Protein AF-A0A7S1NYC7-F1 (afdb_monomer_lite)

Foldseek 3Di:
DDAFPLQVLDFQPVVCPDQRDWDQDPPRDTDGDHDDGDPDPVVSLVVNVCSVVVPTDQEDDPRRSCLSCLSRVVPSSNVVLVVDPPHDCPPDDNDDDPDPPDDDDD

pLDDT: mean 83.96, std 8.09, range [54.47, 96.0]

Secondary structure (DSSP, 8-state):
-PPPHHHHHS--TTTT-S---EEE-GGG-EEE--PPPPS-HHHHHHHHHHHHHTT--S--SSS-HHHHHHHTT-HHHHHHHHT-TT---TT--S-PPPP-SSPPP-

Organism: NCBI:txid1169539

Radius of gyration: 16.04 Å; chains: 1; bounding box: 46×36×44 Å

Sequence (106 aa):
RPCSLVHLAIDNKSDYTVETIHAEADEGAIRPVALPKWPSDELEEGILTALIDGGADLNTDLDRPLRGAIQRGRKTVFDLLMERDDIDLRGATAMELPDPRRQPPS

Structure (mmCIF, N/CA/C/O backbone):
data_AF-A0A7S1NYC7-F1
#
_entry.id   AF-A0A7S1NYC7-F1
#
loop_
_atom_site.group_PDB
_atom_site.id
_atom_site.type_symbol
_atom_site.label_atom_id
_atom_site.label_alt_id
_atom_site.label_comp_id
_atom_site.label_asym_id
_atom_site.label_entity_id
_atom_site.label_seq_id
_atom_site.pdbx_PDB_ins_code
_atom_site.Cartn_x
_atom_site.Cartn_y
_atom_site.Cartn_z
_atom_site.occupancy
_atom_site.B_iso_or_equiv
_atom_site.auth_seq_id
_atom_site.auth_comp_id
_atom_site.auth_asym_id
_atom_site.auth_atom_id
_atom_site.pdbx_PDB_model_num
ATOM 1 N N . ARG A 1 1 ? 3.473 -3.221 -17.525 1.00 54.47 1 ARG A N 1
ATOM 2 C CA . ARG A 1 1 ? 2.848 -4.351 -16.764 1.00 54.47 1 ARG A CA 1
ATOM 3 C C . ARG A 1 1 ? 1.769 -3.783 -15.825 1.00 54.47 1 ARG A C 1
ATOM 5 O O . ARG A 1 1 ? 1.840 -2.584 -15.599 1.00 54.47 1 ARG A O 1
ATOM 12 N N . PRO A 1 2 ? 0.763 -4.539 -15.336 1.00 61.94 2 PRO A N 1
ATOM 13 C CA . PRO A 1 2 ? -0.314 -3.946 -14.532 1.00 61.94 2 PRO A CA 1
ATOM 14 C C . PRO A 1 2 ? 0.146 -3.622 -13.100 1.00 61.94 2 PRO A C 1
ATOM 16 O O . PRO A 1 2 ? 0.645 -4.501 -12.401 1.00 61.94 2 PRO A O 1
ATOM 19 N N . CYS A 1 3 ? -0.038 -2.368 -12.685 1.00 68.62 3 CYS A N 1
ATOM 20 C CA . CYS A 1 3 ? 0.117 -1.896 -11.307 1.00 68.62 3 CYS A CA 1
ATOM 21 C C . CYS A 1 3 ? -1.234 -2.018 -10.585 1.00 68.62 3 CYS A C 1
ATOM 23 O O . CYS A 1 3 ? -2.269 -1.704 -11.181 1.00 68.62 3 CYS A O 1
ATOM 25 N N . SER A 1 4 ? -1.251 -2.426 -9.314 1.00 82.31 4 SER A N 1
ATOM 26 C CA . SER A 1 4 ? -2.484 -2.399 -8.518 1.00 82.31 4 SER A CA 1
ATOM 27 C C . SER A 1 4 ? -3.009 -0.964 -8.378 1.00 82.31 4 SER A C 1
ATOM 29 O O . SER A 1 4 ? -2.263 -0.051 -8.017 1.00 82.31 4 SER A O 1
ATOM 31 N N . LEU A 1 5 ? -4.312 -0.758 -8.610 1.00 86.44 5 LEU A N 1
ATOM 32 C CA . LEU A 1 5 ? -4.964 0.534 -8.354 1.00 86.44 5 LEU A CA 1
ATOM 33 C C . LEU A 1 5 ? -4.857 0.937 -6.878 1.00 86.44 5 LEU A C 1
ATOM 35 O O . LEU A 1 5 ? -4.724 2.122 -6.583 1.00 86.44 5 LEU A O 1
ATOM 39 N N . VAL A 1 6 ? -4.847 -0.041 -5.965 1.00 89.75 6 VAL A N 1
ATOM 40 C CA . VAL A 1 6 ? -4.636 0.204 -4.533 1.00 89.75 6 VAL A CA 1
ATOM 41 C C . VAL A 1 6 ? -3.251 0.799 -4.312 1.00 89.75 6 VAL A C 1
ATOM 43 O O . VAL A 1 6 ? -3.137 1.786 -3.602 1.00 89.75 6 VAL A O 1
ATOM 46 N N . HIS A 1 7 ? -2.211 0.280 -4.976 1.00 88.00 7 HIS A N 1
ATOM 47 C CA . HIS A 1 7 ? -0.850 0.811 -4.852 1.00 88.00 7 HIS A CA 1
ATOM 48 C C . HIS A 1 7 ? -0.734 2.264 -5.332 1.00 88.00 7 HIS A C 1
ATOM 50 O O . HIS A 1 7 ? -0.078 3.077 -4.679 1.00 88.00 7 HIS A O 1
ATOM 56 N N . LEU A 1 8 ? -1.384 2.602 -6.452 1.00 86.56 8 LEU A N 1
ATOM 57 C CA . LEU A 1 8 ? -1.412 3.974 -6.973 1.00 86.56 8 LEU A CA 1
ATOM 58 C C . LEU A 1 8 ? -2.168 4.936 -6.046 1.00 86.56 8 LEU A C 1
ATOM 60 O O . LEU A 1 8 ? -1.829 6.114 -5.994 1.00 86.56 8 LEU A O 1
ATOM 64 N N . ALA A 1 9 ? -3.172 4.440 -5.321 1.00 90.69 9 ALA A N 1
ATOM 65 C CA . ALA A 1 9 ? -3.976 5.236 -4.401 1.00 90.69 9 ALA A CA 1
ATOM 66 C C . ALA A 1 9 ? -3.298 5.491 -3.042 1.00 90.69 9 ALA A C 1
ATOM 68 O O . ALA A 1 9 ? -3.763 6.357 -2.304 1.00 90.69 9 ALA A O 1
ATOM 69 N N . ILE A 1 10 ? -2.209 4.789 -2.704 1.00 89.62 10 ILE A N 1
ATOM 70 C CA . ILE A 1 10 ? -1.441 5.074 -1.483 1.00 89.62 10 ILE A CA 1
ATOM 71 C C . ILE A 1 10 ? -0.734 6.416 -1.657 1.00 89.62 10 ILE A C 1
ATOM 73 O O . ILE A 1 10 ? 0.082 6.580 -2.568 1.00 89.62 10 ILE A O 1
ATOM 77 N N . ASP A 1 11 ? -0.987 7.361 -0.758 1.00 87.88 11 ASP A N 1
ATOM 78 C CA . ASP A 1 11 ? -0.384 8.685 -0.846 1.00 87.88 11 ASP A CA 1
ATOM 79 C C . ASP A 1 11 ? 1.123 8.646 -0.569 1.00 87.88 11 ASP A C 1
ATOM 81 O O . ASP A 1 11 ? 1.626 7.889 0.271 1.00 87.88 11 ASP A O 1
ATOM 85 N N . ASN A 1 12 ? 1.874 9.495 -1.267 1.00 86.00 12 ASN A N 1
ATOM 86 C CA . ASN A 1 12 ? 3.278 9.725 -0.966 1.00 86.00 12 ASN A CA 1
ATOM 87 C C . ASN A 1 12 ? 3.429 10.901 0.006 1.00 86.00 12 ASN A C 1
ATOM 89 O O . ASN A 1 12 ? 3.660 12.049 -0.379 1.00 86.00 12 ASN A O 1
ATOM 93 N N . LYS A 1 13 ? 3.390 10.593 1.303 1.00 83.94 13 LYS A N 1
ATOM 94 C CA . LYS A 1 13 ? 3.563 11.590 2.369 1.00 83.94 13 LYS A CA 1
ATOM 95 C C . LYS A 1 13 ? 5.008 11.987 2.658 1.00 83.94 13 LYS A C 1
ATOM 97 O O . LYS A 1 13 ? 5.242 12.782 3.559 1.00 83.94 13 LYS A O 1
ATOM 102 N N . SER A 1 14 ? 5.965 11.483 1.885 1.00 81.31 14 SER A N 1
ATOM 103 C CA . SER A 1 14 ? 7.386 11.807 2.045 1.00 81.31 14 SER A CA 1
ATOM 104 C C . SER A 1 14 ? 7.814 13.090 1.319 1.00 81.31 14 SER A C 1
ATOM 106 O O . SER A 1 14 ? 9.004 13.296 1.110 1.00 81.31 14 SER A O 1
ATOM 108 N N . ASP A 1 15 ? 6.874 13.924 0.862 1.00 83.62 15 ASP A N 1
ATOM 109 C CA . ASP A 1 15 ? 7.164 15.071 -0.018 1.00 83.62 15 ASP A CA 1
ATOM 110 C C . ASP A 1 15 ? 7.977 14.672 -1.260 1.00 83.62 15 ASP A C 1
ATOM 112 O O . ASP A 1 15 ? 8.860 15.395 -1.714 1.00 83.62 15 ASP A O 1
ATOM 116 N N . TYR A 1 16 ? 7.674 13.489 -1.803 1.00 80.56 16 TYR A N 1
ATOM 117 C CA . TYR A 1 16 ? 8.364 12.893 -2.951 1.00 80.56 16 TYR A CA 1
ATOM 118 C C . TYR A 1 16 ? 9.859 12.609 -2.731 1.00 80.56 16 TYR A C 1
ATOM 120 O O . TYR A 1 16 ? 10.582 12.366 -3.693 1.00 80.56 16 TYR A O 1
ATOM 128 N N . THR A 1 17 ? 10.332 12.599 -1.480 1.00 80.69 17 THR A N 1
ATOM 129 C CA . THR A 1 17 ? 11.710 12.189 -1.154 1.00 80.69 17 THR A CA 1
ATOM 130 C C . THR A 1 17 ? 11.911 10.679 -1.260 1.00 80.69 17 THR A C 1
ATOM 132 O O . THR A 1 17 ? 13.026 10.222 -1.504 1.00 80.69 17 THR A O 1
ATOM 135 N N . VAL A 1 18 ? 10.833 9.903 -1.129 1.00 78.75 18 VAL A N 1
ATOM 136 C CA . VAL A 1 18 ? 10.788 8.476 -1.450 1.00 78.75 18 VAL A CA 1
ATOM 137 C C . VAL A 1 18 ? 10.204 8.322 -2.851 1.00 78.75 18 VAL A C 1
ATOM 139 O O . VAL A 1 18 ? 9.090 8.777 -3.130 1.00 78.75 18 VAL A O 1
ATOM 142 N N . GLU A 1 19 ? 10.963 7.682 -3.738 1.00 74.88 19 GLU A N 1
ATOM 143 C CA . GLU A 1 19 ? 10.495 7.297 -5.067 1.00 74.88 19 GLU A CA 1
ATOM 144 C C . GLU A 1 19 ? 9.433 6.197 -4.949 1.00 74.88 19 GLU A C 1
ATOM 146 O O . GLU A 1 19 ? 9.527 5.318 -4.094 1.00 74.88 19 GLU A O 1
ATOM 151 N N . THR A 1 20 ? 8.370 6.294 -5.748 1.00 72.69 20 THR A N 1
ATOM 152 C CA . THR A 1 20 ? 7.121 5.575 -5.448 1.00 72.69 20 THR A CA 1
ATOM 153 C C . THR A 1 20 ? 6.436 4.940 -6.641 1.00 72.69 20 THR A C 1
ATOM 155 O O . THR A 1 20 ? 5.891 3.854 -6.491 1.00 72.69 20 THR A O 1
ATOM 158 N N . ILE A 1 21 ? 6.415 5.607 -7.795 1.00 78.19 21 ILE A N 1
ATOM 159 C CA . ILE A 1 21 ? 5.771 5.107 -9.010 1.00 78.19 21 ILE A CA 1
ATOM 160 C C . ILE A 1 21 ? 6.686 5.411 -10.185 1.00 78.19 21 ILE A C 1
ATOM 162 O O . ILE A 1 21 ? 7.233 6.511 -10.297 1.00 78.19 21 ILE A O 1
ATOM 166 N N . HIS A 1 22 ? 6.806 4.437 -11.074 1.00 78.94 22 HIS A N 1
ATOM 167 C CA . HIS A 1 22 ? 7.644 4.501 -12.252 1.00 78.94 22 HIS A CA 1
ATOM 168 C C . HIS A 1 22 ? 6.787 4.344 -13.505 1.00 78.94 22 HIS A C 1
ATOM 170 O O . HIS A 1 22 ? 6.042 3.376 -13.638 1.00 78.94 22 HIS A O 1
ATOM 176 N N . ALA A 1 23 ? 6.913 5.279 -14.440 1.00 80.31 23 ALA A N 1
ATOM 177 C CA . ALA A 1 23 ? 6.427 5.088 -15.797 1.00 80.31 23 ALA A CA 1
ATOM 178 C C . ALA A 1 23 ? 7.548 4.493 -16.655 1.00 80.31 23 ALA A C 1
ATOM 180 O O . ALA A 1 23 ? 8.677 4.999 -16.649 1.00 80.31 23 ALA A O 1
ATOM 181 N N . GLU A 1 24 ? 7.225 3.437 -17.404 1.00 79.75 24 GLU A N 1
ATOM 182 C CA . GLU A 1 24 ? 8.054 2.990 -18.523 1.00 79.75 24 GLU A CA 1
ATOM 183 C C . GLU A 1 24 ? 8.026 4.083 -19.604 1.00 79.75 24 GLU A C 1
ATOM 185 O O . GLU A 1 24 ? 6.955 4.510 -20.038 1.00 79.75 24 GLU A O 1
ATOM 190 N N . ALA A 1 25 ? 9.200 4.560 -20.007 1.00 76.69 25 ALA A N 1
ATOM 191 C CA . ALA A 1 25 ? 9.380 5.475 -21.126 1.00 76.69 25 ALA A CA 1
ATOM 192 C C . ALA A 1 25 ? 10.096 4.764 -22.286 1.00 76.69 25 ALA A C 1
ATOM 194 O O . ALA A 1 25 ? 10.545 3.619 -22.160 1.00 76.69 25 ALA A O 1
ATOM 195 N N . ASP A 1 26 ? 10.212 5.459 -23.418 1.00 80.75 26 ASP A N 1
ATOM 196 C CA . ASP A 1 26 ? 10.942 4.958 -24.582 1.00 80.75 26 ASP A CA 1
ATOM 197 C C . ASP A 1 26 ? 12.378 4.543 -24.208 1.00 80.75 26 ASP A C 1
ATOM 199 O O . ASP A 1 26 ? 12.996 5.088 -23.288 1.00 80.75 26 ASP A O 1
ATOM 203 N N . GLU A 1 27 ? 12.898 3.540 -24.922 1.00 81.12 27 GLU A N 1
ATOM 204 C CA . GLU A 1 27 ? 14.261 3.005 -24.753 1.00 81.12 27 GLU A CA 1
ATOM 205 C C . GLU A 1 27 ? 14.562 2.408 -23.361 1.00 81.12 27 GLU A C 1
ATOM 207 O O . GLU A 1 27 ? 15.718 2.287 -22.960 1.00 81.12 27 GLU A O 1
ATOM 212 N N . GLY A 1 28 ? 13.531 1.993 -22.615 1.00 72.62 28 GLY A N 1
ATOM 213 C CA . GLY A 1 28 ? 13.698 1.347 -21.307 1.00 72.62 28 GLY A CA 1
ATOM 214 C C . GLY A 1 28 ? 14.084 2.314 -20.187 1.00 72.62 28 GLY A C 1
ATOM 215 O O . GLY A 1 28 ? 14.444 1.880 -19.091 1.00 72.62 28 GLY A O 1
ATOM 216 N N . ALA A 1 29 ? 14.003 3.623 -20.440 1.00 78.50 29 ALA A N 1
ATOM 217 C CA . ALA A 1 29 ? 14.153 4.620 -19.399 1.00 78.50 29 ALA A CA 1
ATOM 218 C C . ALA A 1 29 ? 12.963 4.547 -18.431 1.00 78.50 29 ALA A C 1
ATOM 220 O O . ALA A 1 29 ? 11.808 4.450 -18.836 1.00 78.50 29 ALA A O 1
ATOM 221 N N . ILE A 1 30 ? 13.249 4.637 -17.136 1.00 78.12 30 ILE A N 1
ATOM 222 C CA . ILE A 1 30 ? 12.236 4.727 -16.088 1.00 78.12 30 ILE A CA 1
ATOM 223 C C . ILE A 1 30 ? 12.116 6.192 -15.653 1.00 78.12 30 ILE A C 1
ATOM 225 O O . ILE A 1 30 ? 13.129 6.866 -15.437 1.00 78.12 30 ILE A O 1
ATOM 229 N N . ARG A 1 31 ? 10.885 6.707 -15.546 1.00 82.75 31 ARG A N 1
ATOM 230 C CA . ARG A 1 31 ? 10.612 8.078 -15.082 1.00 82.75 31 ARG A CA 1
ATOM 231 C C . ARG A 1 31 ? 9.780 8.063 -13.797 1.00 82.75 31 ARG A C 1
ATOM 233 O O . ARG A 1 31 ? 8.722 7.432 -13.804 1.00 82.75 31 ARG A O 1
ATOM 240 N N . PRO A 1 32 ? 10.209 8.751 -12.721 1.00 81.44 32 PRO A N 1
ATOM 241 C CA . PRO A 1 32 ? 9.392 8.878 -11.523 1.00 81.44 32 PRO A CA 1
ATOM 242 C C . PRO A 1 32 ? 8.126 9.678 -11.831 1.00 81.44 32 PRO A C 1
ATOM 244 O O . PRO A 1 32 ? 8.176 10.712 -12.501 1.00 81.44 32 PRO A O 1
ATOM 247 N N . VAL A 1 33 ? 6.993 9.203 -11.321 1.00 82.94 33 VAL A N 1
ATOM 248 C CA . VAL A 1 33 ? 5.699 9.882 -11.417 1.00 82.94 33 VAL A CA 1
ATOM 249 C C . VAL A 1 33 ? 5.316 10.405 -10.039 1.00 82.94 33 VAL A C 1
ATOM 251 O O . VAL A 1 33 ? 5.200 9.641 -9.083 1.00 82.94 33 VAL A O 1
ATOM 254 N N . ALA A 1 34 ? 5.092 11.715 -9.944 1.00 84.94 34 ALA A N 1
ATOM 255 C CA . ALA A 1 34 ? 4.540 12.354 -8.755 1.00 84.94 34 ALA A CA 1
ATOM 256 C C . ALA A 1 34 ? 3.022 12.500 -8.920 1.00 84.94 34 ALA A C 1
ATOM 258 O O . ALA A 1 34 ? 2.556 13.313 -9.721 1.00 84.94 34 ALA A O 1
ATOM 259 N N . LEU A 1 35 ? 2.253 11.696 -8.185 1.00 84.56 35 LEU A N 1
ATOM 260 C CA . LEU A 1 35 ? 0.801 11.850 -8.113 1.00 84.56 35 LEU A CA 1
ATOM 261 C C . LEU A 1 35 ? 0.426 12.959 -7.122 1.00 84.56 35 LEU A C 1
ATOM 263 O O . LEU A 1 35 ? 1.135 13.142 -6.132 1.00 84.56 35 LEU A O 1
ATOM 267 N N . PRO A 1 36 ? -0.676 13.694 -7.360 1.00 85.50 36 PRO A N 1
ATOM 268 C CA . PRO A 1 36 ? -1.182 14.643 -6.381 1.00 85.50 36 PRO A CA 1
ATOM 269 C C . PRO A 1 36 ? -1.555 13.921 -5.084 1.00 85.50 36 PRO A C 1
ATOM 271 O O . PRO A 1 36 ? -2.079 12.808 -5.113 1.00 85.50 36 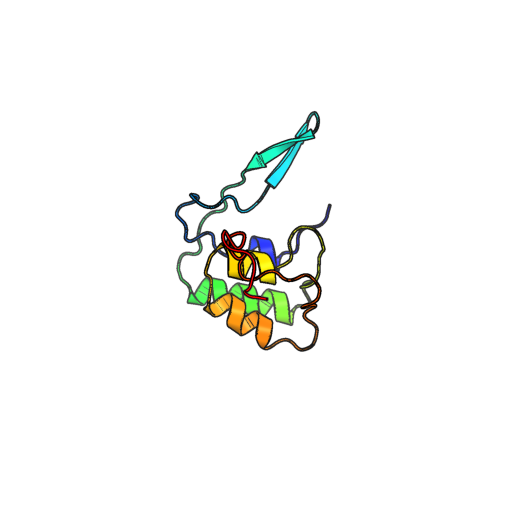PRO A O 1
ATOM 274 N N . LYS A 1 37 ? -1.320 14.589 -3.954 1.00 87.81 37 LYS A N 1
ATOM 275 C CA . LYS A 1 37 ? -1.713 14.076 -2.642 1.00 87.81 37 LYS A CA 1
ATOM 276 C C . LYS A 1 37 ? -3.219 14.156 -2.450 1.00 87.81 37 LYS A C 1
ATOM 278 O O . LYS A 1 37 ? -3.873 15.068 -2.969 1.00 87.81 37 LYS A O 1
ATOM 283 N N . TRP A 1 38 ? -3.756 13.252 -1.639 1.00 91.25 38 TRP A N 1
ATOM 284 C CA . TRP A 1 38 ? -5.135 13.375 -1.190 1.00 91.25 38 TRP A CA 1
ATOM 285 C C . TRP A 1 38 ? -5.299 14.599 -0.273 1.00 91.25 38 TRP A C 1
ATOM 287 O O . TRP A 1 38 ? -4.389 14.940 0.484 1.00 91.25 38 TRP A O 1
ATOM 297 N N . PRO A 1 39 ? -6.458 15.276 -0.315 1.00 91.69 39 PRO A N 1
ATOM 298 C CA . PRO A 1 39 ? -6.755 16.415 0.551 1.00 91.69 39 PRO A CA 1
ATOM 299 C C . PRO A 1 39 ? -6.885 16.043 2.036 1.00 91.69 39 PRO A C 1
ATOM 301 O O . PRO A 1 39 ? -6.743 16.927 2.879 1.00 91.69 39 PRO A O 1
ATOM 304 N N . SER A 1 40 ? -7.165 14.776 2.368 1.00 92.12 40 SER A N 1
ATOM 305 C CA . SER A 1 40 ? -7.193 14.279 3.749 1.00 92.12 40 SER A CA 1
ATOM 306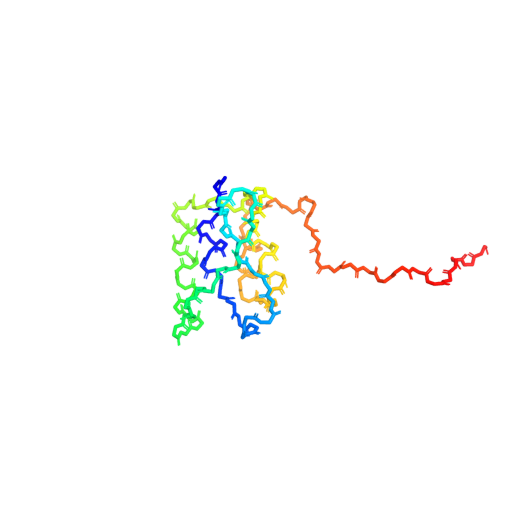 C C . SER A 1 40 ? -6.963 12.765 3.826 1.00 92.12 40 SER A C 1
ATOM 308 O O . SER A 1 40 ? -7.144 12.052 2.835 1.00 92.12 40 SER A O 1
ATOM 310 N N . ASP A 1 41 ? -6.584 12.281 5.012 1.00 90.00 41 ASP A N 1
ATOM 311 C CA . ASP A 1 41 ? -6.377 10.854 5.293 1.00 90.00 41 ASP A CA 1
ATOM 312 C C . ASP A 1 41 ? -7.690 10.073 5.228 1.00 90.00 41 ASP A C 1
ATOM 314 O O . ASP A 1 41 ? -7.695 8.952 4.734 1.00 90.00 41 ASP A O 1
ATOM 318 N N . GLU A 1 42 ? -8.806 10.674 5.648 1.00 93.06 42 GLU A N 1
ATOM 319 C CA . GLU A 1 42 ? -10.126 10.038 5.587 1.00 93.06 42 GLU A CA 1
ATOM 320 C C . GLU A 1 42 ? -10.564 9.790 4.140 1.00 93.06 42 GLU A C 1
ATOM 322 O O . GLU A 1 42 ? -11.194 8.773 3.848 1.00 93.06 42 GLU A O 1
ATOM 327 N N . LEU A 1 43 ? -10.229 10.700 3.214 1.00 94.12 43 LEU A N 1
ATOM 328 C CA . LEU A 1 43 ? -10.529 10.484 1.800 1.00 94.12 43 LEU A CA 1
ATOM 329 C C . LEU A 1 43 ? -9.657 9.372 1.210 1.00 94.12 43 LEU A C 1
ATOM 331 O O . LEU A 1 43 ? -10.171 8.539 0.467 1.00 94.12 43 LEU A O 1
ATOM 335 N N . GLU A 1 44 ? -8.364 9.341 1.543 1.00 93.44 44 GLU A N 1
ATOM 336 C CA . GLU A 1 44 ? -7.470 8.251 1.131 1.00 93.44 44 GLU A CA 1
ATOM 337 C C . GLU A 1 44 ? -7.983 6.900 1.643 1.00 93.44 44 GLU A C 1
ATOM 339 O O . GLU A 1 44 ? -8.113 5.956 0.868 1.00 93.44 44 GLU A O 1
ATOM 344 N N . GLU A 1 45 ? -8.334 6.818 2.926 1.00 93.50 45 GLU A N 1
ATOM 345 C CA . GLU A 1 45 ? -8.863 5.606 3.552 1.00 93.50 45 GLU A CA 1
ATOM 346 C C . GLU A 1 45 ? -10.179 5.157 2.905 1.00 93.50 45 GLU A C 1
ATOM 348 O O . GLU A 1 45 ? -10.338 3.979 2.578 1.00 93.50 45 GLU A O 1
ATOM 353 N N . GLY A 1 46 ? -11.100 6.090 2.641 1.00 95.31 46 GLY A N 1
ATOM 354 C CA . GLY A 1 46 ? -12.359 5.799 1.956 1.00 95.31 46 GLY A CA 1
ATOM 355 C C . GLY A 1 46 ? -12.162 5.280 0.527 1.00 95.31 46 GLY A C 1
ATOM 356 O O . GLY A 1 46 ? -12.813 4.315 0.126 1.00 95.31 46 GLY A O 1
ATOM 357 N N . ILE A 1 47 ? -11.234 5.874 -0.232 1.00 94.88 47 ILE A N 1
ATOM 358 C CA . ILE A 1 47 ? -10.872 5.417 -1.584 1.00 94.88 47 ILE A CA 1
ATOM 359 C C . ILE A 1 47 ? -10.251 4.017 -1.529 1.00 94.88 47 ILE A C 1
ATOM 361 O O . ILE A 1 47 ? -10.662 3.139 -2.286 1.00 94.88 47 ILE A O 1
ATOM 365 N N . LEU A 1 48 ? -9.280 3.792 -0.639 1.00 94.12 48 LEU A N 1
ATOM 366 C CA . LEU A 1 48 ? -8.608 2.498 -0.497 1.00 94.12 48 LEU A CA 1
ATOM 367 C C . LEU A 1 48 ? -9.598 1.401 -0.108 1.00 94.12 48 LEU A C 1
ATOM 369 O O . LEU A 1 48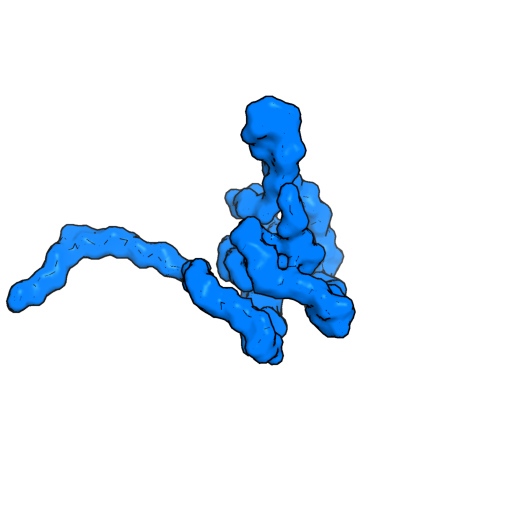 ? -9.597 0.339 -0.725 1.00 94.12 48 LEU A O 1
ATOM 373 N N . THR A 1 49 ? -10.483 1.681 0.846 1.00 94.38 49 THR A N 1
ATOM 374 C CA . THR A 1 49 ? -11.539 0.753 1.267 1.00 94.38 49 THR A CA 1
ATOM 375 C C . THR A 1 49 ? -12.446 0.397 0.094 1.00 94.38 49 THR A C 1
ATOM 377 O O . THR A 1 49 ? -12.643 -0.781 -0.184 1.00 94.38 49 THR A O 1
ATOM 380 N N . ALA A 1 50 ? -12.916 1.392 -0.664 1.00 96.00 50 ALA A N 1
ATOM 381 C CA . ALA A 1 50 ? -13.768 1.161 -1.828 1.00 96.00 50 ALA A CA 1
ATOM 382 C C . ALA A 1 50 ? -13.074 0.346 -2.935 1.00 96.00 50 ALA A C 1
ATOM 384 O O . ALA A 1 50 ? -13.712 -0.493 -3.568 1.00 96.00 50 ALA A O 1
ATOM 385 N N . LEU A 1 51 ? -11.775 0.568 -3.174 1.00 94.12 51 LEU A N 1
ATOM 386 C CA . LEU A 1 51 ? -11.001 -0.215 -4.143 1.00 94.12 51 LEU A CA 1
ATOM 387 C C . LEU A 1 51 ? -10.854 -1.673 -3.699 1.00 94.12 51 LEU A C 1
ATOM 389 O O . LEU A 1 51 ? -11.053 -2.579 -4.508 1.00 94.12 51 LEU A O 1
ATOM 393 N N . ILE A 1 52 ? -10.523 -1.895 -2.426 1.00 91.62 52 ILE A N 1
ATOM 394 C CA . ILE A 1 52 ? -10.350 -3.236 -1.863 1.00 91.62 52 ILE A CA 1
ATOM 395 C C . ILE A 1 52 ? -11.687 -3.987 -1.861 1.00 91.62 52 ILE A C 1
ATOM 397 O O . ILE A 1 52 ? -11.767 -5.095 -2.386 1.00 91.62 52 ILE A O 1
ATOM 401 N N . ASP A 1 53 ? -12.754 -3.368 -1.354 1.00 92.44 53 ASP A N 1
ATOM 402 C CA . ASP A 1 53 ? -14.096 -3.961 -1.319 1.00 92.44 53 ASP A CA 1
ATOM 403 C C . ASP A 1 53 ? -14.660 -4.191 -2.735 1.00 92.44 53 ASP A C 1
ATOM 405 O O . ASP A 1 53 ? -15.465 -5.096 -2.956 1.00 92.44 53 ASP A O 1
ATOM 409 N N . GLY A 1 54 ? -14.202 -3.407 -3.716 1.00 92.38 54 GLY A N 1
ATOM 410 C CA . GLY A 1 54 ? -14.477 -3.593 -5.141 1.00 92.38 54 GLY A CA 1
ATOM 411 C C . GLY A 1 54 ? -13.698 -4.737 -5.806 1.00 92.38 54 GLY A C 1
ATOM 412 O O . GLY A 1 54 ? -13.891 -4.975 -6.999 1.00 92.38 54 GLY A O 1
ATOM 413 N N . GLY A 1 55 ? -12.833 -5.443 -5.072 1.00 89.19 55 GLY A N 1
ATOM 414 C CA . GLY A 1 55 ? -12.059 -6.583 -5.568 1.00 89.19 55 GLY A CA 1
ATOM 415 C C . GLY A 1 55 ? -10.780 -6.203 -6.315 1.00 89.19 55 GLY A C 1
ATOM 416 O O . GLY A 1 55 ? -10.338 -6.952 -7.189 1.00 89.19 55 GLY A O 1
ATOM 417 N N . ALA A 1 56 ? -10.191 -5.038 -6.028 1.00 89.31 56 ALA A N 1
ATOM 418 C CA . ALA A 1 56 ? -8.886 -4.693 -6.578 1.00 89.31 56 A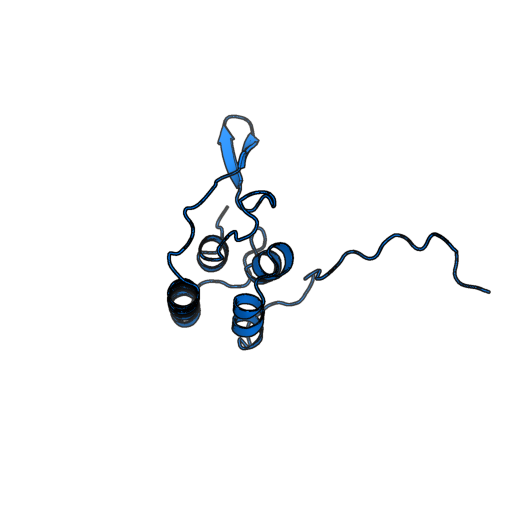LA A CA 1
ATOM 419 C C . ALA A 1 56 ? -7.804 -5.684 -6.111 1.00 89.31 56 ALA A C 1
ATOM 421 O O . ALA A 1 56 ? -7.747 -6.060 -4.944 1.00 89.31 56 ALA A O 1
ATOM 422 N N . ASP A 1 57 ? -6.913 -6.072 -7.026 1.00 87.38 57 ASP A N 1
ATOM 423 C CA . ASP A 1 57 ? -5.845 -7.037 -6.745 1.00 87.38 57 ASP A CA 1
ATOM 424 C C . ASP A 1 57 ? -4.804 -6.464 -5.763 1.00 87.38 57 ASP A C 1
ATOM 426 O O . ASP A 1 57 ? -4.184 -5.423 -6.021 1.00 87.38 57 ASP A O 1
ATOM 430 N N . LEU A 1 58 ? -4.601 -7.160 -4.640 1.00 87.94 58 LEU A N 1
ATOM 431 C CA . LEU A 1 58 ? -3.659 -6.803 -3.573 1.00 87.94 58 LEU A CA 1
ATOM 432 C C . LEU A 1 58 ? -2.289 -7.480 -3.711 1.00 87.94 58 LEU A C 1
ATOM 434 O O . LEU A 1 58 ? -1.379 -7.189 -2.936 1.00 87.94 58 LEU A O 1
ATOM 438 N N . ASN A 1 59 ? -2.116 -8.370 -4.688 1.00 85.94 59 ASN A N 1
ATOM 439 C CA . ASN A 1 59 ? -0.981 -9.289 -4.757 1.00 85.94 59 ASN A CA 1
ATOM 440 C C . ASN A 1 59 ? -0.125 -9.126 -6.027 1.00 85.94 59 ASN A C 1
ATOM 442 O O . ASN A 1 59 ? 0.795 -9.912 -6.249 1.00 85.94 59 ASN A O 1
ATOM 446 N N . THR A 1 60 ? -0.362 -8.088 -6.840 1.00 80.19 60 THR A N 1
ATOM 447 C CA . THR A 1 60 ? 0.399 -7.818 -8.076 1.00 80.19 60 THR A CA 1
ATOM 448 C C . THR A 1 60 ? 1.914 -7.711 -7.827 1.00 80.19 60 THR A C 1
ATOM 450 O O . THR A 1 60 ? 2.344 -6.926 -6.984 1.00 80.19 60 THR A O 1
ATOM 453 N N . ASP A 1 61 ? 2.736 -8.436 -8.593 1.00 68.00 61 ASP A N 1
ATOM 454 C CA . ASP A 1 61 ? 4.168 -8.650 -8.298 1.00 68.00 61 ASP A CA 1
ATOM 455 C C . ASP A 1 61 ? 5.083 -7.413 -8.343 1.00 68.00 61 ASP A C 1
ATOM 457 O O . ASP A 1 61 ? 6.079 -7.379 -7.621 1.00 68.00 61 ASP A O 1
ATOM 461 N N . LEU A 1 62 ? 4.793 -6.412 -9.180 1.00 65.00 62 LEU A N 1
ATOM 462 C CA . LEU A 1 62 ? 5.639 -5.211 -9.293 1.00 65.00 62 LEU A CA 1
ATOM 463 C C . LEU A 1 62 ? 5.364 -4.204 -8.173 1.00 65.00 62 LEU A C 1
ATOM 465 O O . LEU A 1 62 ? 6.297 -3.684 -7.568 1.00 65.00 62 LEU A O 1
ATOM 469 N N . ASP A 1 63 ? 4.086 -4.013 -7.854 1.00 67.25 63 ASP A N 1
ATOM 470 C CA . ASP A 1 63 ? 3.605 -2.906 -7.033 1.00 67.25 63 ASP A CA 1
ATOM 471 C C . ASP A 1 63 ? 2.659 -3.418 -5.950 1.00 67.25 63 ASP A C 1
ATOM 473 O O . ASP A 1 63 ? 1.501 -3.015 -5.857 1.00 67.25 63 ASP A O 1
ATOM 477 N N . ARG A 1 64 ? 3.143 -4.346 -5.115 1.00 83.12 64 ARG A N 1
ATOM 478 C CA . ARG A 1 64 ? 2.353 -4.864 -3.989 1.00 83.12 64 ARG A CA 1
ATOM 479 C C . ARG A 1 64 ? 1.945 -3.699 -3.076 1.00 83.12 64 ARG A C 1
ATOM 481 O O . ARG A 1 64 ? 2.834 -3.021 -2.545 1.00 83.12 64 ARG A O 1
ATOM 488 N N . PRO A 1 65 ? 0.642 -3.455 -2.848 1.00 88.56 65 PRO A N 1
ATOM 489 C CA . PRO A 1 65 ? 0.161 -2.425 -1.929 1.00 88.56 65 PRO A CA 1
ATOM 490 C C . PRO A 1 65 ? 0.820 -2.497 -0.547 1.00 88.56 65 PRO A C 1
ATOM 492 O O . PRO A 1 65 ? 1.220 -1.468 -0.007 1.00 88.56 65 PRO A O 1
ATOM 495 N N . LEU A 1 66 ? 1.055 -3.709 -0.029 1.00 89.56 66 LEU A N 1
ATOM 496 C CA . LEU A 1 66 ? 1.737 -3.921 1.252 1.00 89.56 66 LEU A CA 1
ATOM 497 C C . LEU A 1 66 ? 3.146 -3.313 1.284 1.00 89.56 66 LEU A C 1
ATOM 499 O O . LEU A 1 66 ? 3.520 -2.642 2.246 1.00 89.56 66 LEU A O 1
ATOM 503 N N . ARG A 1 67 ? 3.924 -3.500 0.212 1.00 86.00 67 ARG A N 1
ATOM 504 C CA . ARG A 1 67 ? 5.266 -2.914 0.093 1.00 86.00 67 ARG A CA 1
ATOM 505 C C . ARG A 1 67 ? 5.193 -1.389 0.046 1.00 86.00 67 ARG A C 1
ATOM 507 O O . ARG A 1 67 ? 5.986 -0.729 0.714 1.00 86.00 67 ARG A O 1
ATOM 514 N N . GLY A 1 68 ? 4.234 -0.844 -0.703 1.00 86.19 68 GLY A N 1
ATOM 515 C CA . GLY A 1 68 ? 3.997 0.598 -0.782 1.00 86.19 68 GLY A CA 1
ATOM 516 C C . GLY A 1 68 ? 3.654 1.208 0.579 1.00 86.19 68 GLY A C 1
ATOM 517 O O . GLY A 1 68 ? 4.227 2.231 0.953 1.00 86.19 68 GLY A O 1
ATOM 518 N N . ALA A 1 69 ? 2.787 0.552 1.355 1.00 89.56 69 ALA A N 1
ATOM 519 C CA . ALA A 1 69 ? 2.416 0.993 2.697 1.00 89.56 69 ALA A CA 1
ATOM 520 C C . ALA A 1 69 ? 3.624 1.028 3.651 1.00 89.56 69 ALA A C 1
ATOM 522 O O . ALA A 1 69 ? 3.824 2.018 4.356 1.00 89.56 69 ALA A O 1
ATOM 523 N N . ILE A 1 70 ? 4.469 -0.008 3.619 1.00 87.44 70 ILE A N 1
ATOM 524 C CA . ILE A 1 70 ? 5.690 -0.104 4.435 1.00 87.44 70 ILE A CA 1
ATOM 525 C C . ILE A 1 70 ? 6.700 0.983 4.049 1.00 87.44 70 ILE A C 1
ATOM 527 O O . ILE A 1 70 ? 7.124 1.755 4.907 1.00 87.44 70 ILE A O 1
ATOM 531 N N . GLN A 1 71 ? 7.066 1.078 2.765 1.00 83.94 71 GLN A N 1
ATOM 532 C CA . GLN A 1 71 ? 8.092 2.019 2.287 1.00 83.94 71 GLN A CA 1
ATOM 533 C C . GLN A 1 71 ? 7.742 3.480 2.586 1.00 83.94 71 GLN A C 1
ATOM 535 O O . GLN A 1 71 ? 8.628 4.298 2.820 1.00 83.94 71 GLN A O 1
ATOM 540 N N . ARG A 1 72 ? 6.447 3.806 2.588 1.00 83.75 72 ARG A N 1
ATOM 541 C CA . ARG A 1 72 ? 5.936 5.161 2.829 1.00 83.75 72 ARG A CA 1
ATOM 542 C C . ARG A 1 72 ? 5.543 5.402 4.291 1.00 83.75 72 ARG A C 1
ATOM 544 O O . ARG A 1 72 ? 5.032 6.474 4.604 1.00 83.75 72 ARG A O 1
ATOM 551 N N . GLY A 1 73 ? 5.725 4.416 5.175 1.00 85.50 73 GLY A N 1
ATOM 552 C CA . GLY A 1 73 ? 5.336 4.506 6.584 1.00 85.50 73 GLY A CA 1
ATOM 553 C C . GLY A 1 73 ? 3.834 4.740 6.802 1.00 85.50 73 GLY A C 1
ATOM 554 O O . GLY A 1 73 ? 3.439 5.365 7.787 1.00 85.50 73 GLY A O 1
ATOM 555 N N . ARG A 1 74 ? 2.975 4.285 5.881 1.00 88.69 74 ARG A N 1
ATOM 556 C CA . ARG A 1 74 ? 1.519 4.494 5.938 1.00 88.69 74 ARG A CA 1
ATOM 557 C C . ARG A 1 74 ? 0.875 3.452 6.854 1.00 88.69 74 ARG A C 1
ATOM 559 O O . ARG A 1 74 ? 0.340 2.452 6.385 1.00 88.69 74 ARG A O 1
ATOM 566 N N . LYS A 1 75 ? 0.915 3.703 8.168 1.00 89.44 75 LYS A N 1
ATOM 567 C CA . LYS A 1 75 ? 0.358 2.792 9.184 1.00 89.44 75 LYS A CA 1
ATOM 568 C C . LYS A 1 75 ? -1.117 2.448 8.945 1.00 89.44 75 LYS A C 1
ATOM 570 O O . LYS A 1 75 ? -1.444 1.273 8.943 1.00 89.44 75 LYS A O 1
ATOM 575 N N . THR A 1 76 ? -1.977 3.435 8.695 1.00 91.19 76 THR A N 1
ATOM 576 C CA . THR A 1 76 ? -3.415 3.194 8.464 1.00 91.19 76 THR A CA 1
ATOM 577 C C . THR A 1 76 ? -3.656 2.257 7.280 1.00 91.19 76 THR A C 1
ATOM 579 O O . THR A 1 76 ? -4.446 1.328 7.370 1.00 91.19 76 THR A O 1
ATOM 582 N N . VAL A 1 77 ? -2.913 2.450 6.186 1.00 91.38 77 VAL A N 1
ATOM 583 C CA . VAL A 1 77 ? -3.005 1.593 4.995 1.00 91.38 77 VAL A CA 1
ATOM 584 C C . VAL A 1 77 ? -2.469 0.192 5.280 1.00 91.38 77 VAL A C 1
ATOM 586 O O . VAL A 1 77 ? -3.045 -0.789 4.826 1.00 91.38 77 VAL A O 1
ATOM 589 N N . PHE A 1 78 ? -1.377 0.085 6.040 1.00 92.00 78 PHE A N 1
ATOM 590 C CA . PHE A 1 78 ? -0.859 -1.205 6.487 1.00 92.00 78 PHE A CA 1
ATOM 591 C C . PHE A 1 78 ? -1.900 -1.962 7.320 1.00 92.00 78 PHE A C 1
ATOM 593 O O . PHE A 1 78 ? -2.162 -3.124 7.029 1.00 92.00 78 PHE A O 1
ATOM 600 N N . ASP A 1 79 ? -2.513 -1.302 8.304 1.00 93.31 79 ASP A N 1
ATOM 601 C CA . ASP A 1 79 ? -3.526 -1.908 9.170 1.00 93.31 79 ASP A CA 1
ATOM 602 C C . ASP A 1 79 ? -4.737 -2.380 8.329 1.00 93.31 79 ASP A C 1
ATOM 604 O O . ASP A 1 79 ? -5.110 -3.547 8.414 1.00 93.31 79 ASP A O 1
ATOM 608 N N . LEU A 1 80 ? -5.241 -1.544 7.407 1.00 92.94 80 LEU A N 1
ATOM 609 C CA . LEU A 1 80 ? -6.335 -1.886 6.479 1.00 92.94 80 LEU A CA 1
ATOM 610 C C . LEU A 1 80 ? -6.029 -3.113 5.600 1.00 92.94 80 LEU A C 1
ATOM 612 O O . LEU A 1 80 ? -6.912 -3.917 5.307 1.00 92.94 80 LEU A O 1
ATOM 616 N N . LEU A 1 81 ? -4.782 -3.245 5.143 1.00 91.94 81 LEU A N 1
ATOM 617 C CA . LEU A 1 81 ? -4.334 -4.383 4.339 1.00 91.94 81 LEU A CA 1
ATOM 618 C C . LEU A 1 81 ? -4.187 -5.662 5.178 1.00 91.94 81 LEU A C 1
ATOM 620 O O . LEU A 1 81 ? -4.442 -6.747 4.665 1.00 91.94 81 LEU A O 1
ATOM 624 N N . MET A 1 82 ? -3.794 -5.553 6.451 1.00 92.75 82 MET A N 1
ATOM 625 C CA . MET A 1 82 ? -3.685 -6.695 7.374 1.00 92.75 82 MET A CA 1
ATOM 626 C C . MET A 1 82 ? -5.039 -7.241 7.834 1.00 92.75 82 MET A C 1
ATOM 628 O O . MET A 1 82 ? -5.103 -8.371 8.308 1.00 92.75 82 MET A O 1
ATOM 632 N N . GLU A 1 83 ? -6.116 -6.473 7.680 1.00 93.25 83 GLU A N 1
ATOM 633 C CA . GLU A 1 83 ? -7.486 -6.939 7.923 1.00 93.25 83 GLU A CA 1
ATOM 634 C C . GLU A 1 83 ? -8.024 -7.849 6.805 1.00 93.25 83 GLU A C 1
ATOM 636 O O . GLU A 1 83 ? -9.118 -8.397 6.936 1.00 93.25 83 GLU A O 1
ATOM 641 N N . ARG A 1 84 ? -7.290 -8.010 5.694 1.00 90.62 84 ARG A N 1
ATOM 642 C CA . ARG A 1 84 ? -7.722 -8.808 4.539 1.00 90.62 84 ARG A CA 1
ATOM 643 C C . ARG A 1 84 ? -7.123 -10.213 4.583 1.00 90.62 84 ARG A C 1
ATOM 645 O O . ARG A 1 84 ? -5.911 -10.381 4.685 1.00 90.62 84 ARG A O 1
ATOM 652 N N . ASP A 1 85 ? -7.983 -11.221 4.460 1.00 88.50 85 ASP A N 1
ATOM 653 C CA . ASP A 1 85 ? -7.601 -12.638 4.558 1.00 88.50 85 ASP A CA 1
ATOM 654 C C . ASP A 1 85 ? -6.791 -13.148 3.349 1.00 88.50 85 ASP A C 1
ATOM 656 O O . ASP A 1 85 ? -6.131 -14.184 3.429 1.00 88.50 85 ASP A O 1
ATOM 660 N N . ASP A 1 86 ? -6.848 -12.451 2.213 1.00 87.31 86 ASP A N 1
ATOM 661 C CA . ASP A 1 86 ? -6.291 -12.871 0.923 1.00 87.31 86 ASP A CA 1
ATOM 662 C C . ASP A 1 86 ? -4.953 -12.201 0.567 1.00 87.31 86 ASP A C 1
ATOM 664 O O . ASP A 1 86 ? -4.443 -12.362 -0.548 1.00 87.31 86 ASP A O 1
ATOM 668 N N . ILE A 1 87 ? -4.350 -11.472 1.509 1.00 88.81 87 ILE A N 1
ATOM 669 C CA . ILE A 1 87 ? -3.073 -10.797 1.285 1.00 88.81 87 ILE A CA 1
ATOM 670 C C . ILE A 1 87 ? -1.883 -11.770 1.332 1.00 88.81 87 ILE A C 1
ATOM 672 O O . ILE A 1 87 ? -1.671 -12.507 2.297 1.00 88.81 87 ILE A O 1
ATOM 676 N N . ASP A 1 88 ? -1.050 -11.760 0.287 1.00 88.19 88 ASP A N 1
ATOM 677 C CA . ASP A 1 88 ? 0.147 -12.596 0.205 1.00 88.19 88 ASP A CA 1
ATOM 678 C C . ASP A 1 88 ? 1.340 -11.932 0.901 1.00 88.19 88 ASP A C 1
ATOM 680 O O . ASP A 1 88 ? 2.024 -11.054 0.363 1.00 88.19 88 ASP A O 1
ATOM 684 N N . LEU A 1 89 ? 1.631 -12.421 2.104 1.00 87.06 89 LEU A N 1
ATOM 685 C CA . LEU A 1 89 ? 2.770 -11.980 2.908 1.00 87.06 89 LEU A CA 1
ATOM 686 C C . LEU A 1 89 ? 4.106 -12.595 2.462 1.00 87.06 89 LEU A C 1
ATOM 688 O O . LEU A 1 89 ? 5.167 -12.190 2.945 1.00 87.06 89 LEU A O 1
ATOM 692 N N . ARG A 1 90 ? 4.106 -13.589 1.564 1.00 84.75 90 ARG A N 1
ATOM 693 C CA . ARG A 1 90 ? 5.346 -14.262 1.153 1.00 84.75 90 ARG A CA 1
ATOM 694 C C . ARG A 1 90 ? 6.232 -13.297 0.377 1.00 84.75 90 ARG A C 1
ATOM 696 O O . ARG A 1 90 ? 5.813 -12.704 -0.615 1.00 84.75 90 ARG A O 1
ATOM 703 N N . GLY A 1 91 ? 7.482 -13.179 0.821 1.00 77.38 91 GLY A N 1
ATOM 704 C CA . GLY A 1 91 ? 8.458 -12.264 0.226 1.00 77.38 91 GLY A CA 1
ATOM 705 C C . GLY A 1 91 ? 8.234 -10.790 0.577 1.00 77.38 91 GLY A C 1
ATOM 706 O O . GLY A 1 91 ? 8.919 -9.937 0.018 1.00 77.38 91 GLY A O 1
ATOM 707 N N . ALA A 1 92 ? 7.307 -10.471 1.490 1.00 78.69 92 ALA A N 1
ATOM 708 C CA . ALA A 1 92 ? 7.172 -9.121 2.016 1.00 78.69 92 ALA A CA 1
ATOM 709 C C . ALA A 1 92 ? 8.354 -8.794 2.943 1.00 78.69 92 ALA A C 1
ATOM 711 O O . ALA A 1 92 ? 8.631 -9.518 3.901 1.00 78.69 92 ALA A O 1
ATOM 712 N N . THR A 1 93 ? 9.032 -7.679 2.673 1.00 77.75 93 THR A N 1
ATOM 713 C CA . THR A 1 93 ? 10.143 -7.179 3.492 1.00 77.75 93 THR A CA 1
ATOM 714 C C . THR A 1 93 ? 9.698 -5.917 4.220 1.00 77.75 93 THR A C 1
ATOM 716 O O . THR A 1 93 ? 9.314 -4.942 3.578 1.00 77.75 93 THR A O 1
ATOM 719 N N . ALA A 1 94 ? 9.762 -5.928 5.553 1.00 75.75 94 ALA A N 1
ATOM 720 C CA . ALA A 1 94 ? 9.448 -4.759 6.378 1.00 75.75 94 ALA A CA 1
ATOM 721 C C . ALA A 1 94 ? 10.663 -3.842 6.580 1.00 75.75 94 ALA A C 1
ATOM 723 O O . ALA A 1 94 ? 10.564 -2.623 6.482 1.00 75.75 94 ALA A O 1
ATOM 724 N N . MET A 1 95 ? 11.819 -4.441 6.857 1.00 78.31 95 MET A N 1
ATOM 725 C CA . MET A 1 95 ? 13.078 -3.748 7.095 1.00 78.31 95 MET A CA 1
ATOM 726 C C . MET A 1 95 ? 14.222 -4.651 6.651 1.00 78.31 95 MET A C 1
ATOM 728 O O . MET A 1 95 ? 14.228 -5.842 6.963 1.00 78.31 95 MET A O 1
ATOM 732 N N . GLU A 1 96 ? 15.195 -4.078 5.951 1.00 78.19 96 GLU A N 1
ATOM 733 C CA . GLU A 1 96 ? 16.484 -4.724 5.736 1.00 78.19 96 GLU A CA 1
ATOM 734 C C . GLU A 1 96 ? 17.362 -4.468 6.962 1.00 78.19 96 GLU A C 1
ATOM 736 O O . GLU A 1 96 ? 17.597 -3.321 7.352 1.00 78.19 96 GLU A O 1
ATOM 741 N N . LEU A 1 97 ? 17.792 -5.545 7.621 1.00 79.31 97 LEU A N 1
ATOM 742 C CA . LEU A 1 97 ? 18.701 -5.428 8.752 1.00 79.31 97 LEU A CA 1
ATOM 743 C C . LEU A 1 97 ? 20.100 -5.074 8.238 1.00 79.31 97 LEU A C 1
ATOM 745 O O . LEU A 1 97 ? 20.530 -5.624 7.225 1.00 79.31 97 LEU A O 1
ATOM 749 N N . PRO A 1 98 ? 20.839 -4.199 8.938 1.00 78.19 98 PRO A N 1
ATOM 750 C CA . PRO A 1 98 ? 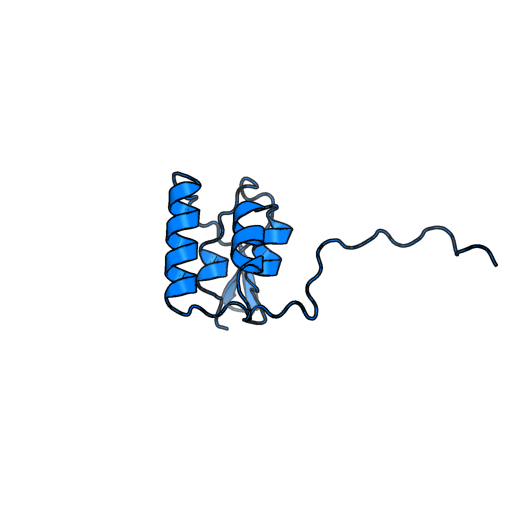22.222 -3.938 8.585 1.00 78.19 98 PRO A CA 1
ATOM 751 C C . PRO A 1 98 ? 23.041 -5.225 8.703 1.00 78.19 98 PRO A C 1
ATOM 753 O O . PRO A 1 98 ? 22.878 -5.977 9.669 1.00 78.19 98 PRO A O 1
ATOM 756 N N . ASP A 1 99 ? 23.955 -5.434 7.754 1.00 80.50 99 ASP A N 1
ATOM 757 C CA . ASP A 1 99 ? 24.856 -6.584 7.774 1.00 80.50 99 ASP A CA 1
ATOM 758 C C . ASP A 1 99 ? 25.551 -6.698 9.141 1.00 80.50 99 ASP A C 1
ATOM 760 O O . ASP A 1 99 ? 26.174 -5.723 9.601 1.00 80.50 99 ASP A O 1
ATOM 764 N N . PRO A 1 100 ? 25.466 -7.862 9.817 1.00 75.50 100 PRO A N 1
ATOM 765 C CA . PRO A 1 100 ? 26.112 -8.064 11.10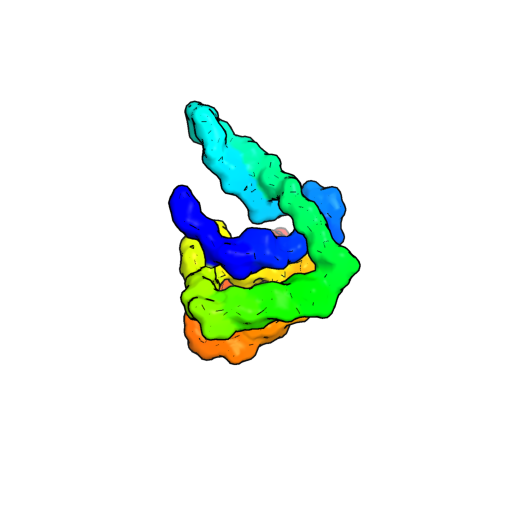1 1.00 75.50 100 PRO A CA 1
ATOM 766 C C . PRO A 1 100 ? 27.620 -7.846 10.963 1.00 75.50 100 PRO A C 1
ATOM 768 O O . PRO A 1 100 ? 28.359 -8.691 10.467 1.00 75.50 100 PRO A O 1
ATOM 771 N N . ARG A 1 101 ? 28.112 -6.697 11.440 1.00 74.12 101 ARG A N 1
ATOM 772 C CA . ARG A 1 101 ? 29.544 -6.352 11.368 1.00 74.12 101 ARG A CA 1
ATOM 773 C C . ARG A 1 101 ? 30.432 -7.225 12.260 1.00 74.12 101 ARG A C 1
ATOM 775 O O . ARG A 1 101 ? 31.653 -7.116 12.201 1.00 74.12 101 ARG A O 1
ATOM 782 N N . ARG A 1 102 ? 29.842 -8.055 13.121 1.00 75.25 102 ARG A N 1
ATOM 783 C CA . ARG A 1 102 ? 30.542 -9.045 13.943 1.00 75.25 102 ARG A CA 1
ATOM 784 C C . ARG A 1 102 ? 29.911 -10.406 13.708 1.00 75.25 102 ARG A C 1
ATOM 786 O O . ARG A 1 102 ? 28.692 -10.533 13.798 1.00 75.25 102 ARG A O 1
ATOM 793 N N . GLN A 1 103 ? 30.751 -11.403 13.440 1.00 71.25 103 GLN A N 1
ATOM 794 C CA . GLN A 1 103 ? 30.314 -12.793 13.437 1.00 71.25 103 GLN A CA 1
ATOM 795 C C . GLN A 1 103 ? 29.739 -13.148 14.818 1.00 71.25 103 GLN A C 1
ATOM 797 O O . GLN A 1 103 ? 30.270 -12.671 15.830 1.00 71.25 103 GLN A O 1
ATOM 802 N N . PRO A 1 104 ? 28.649 -13.934 14.873 1.00 66.62 104 PRO A N 1
ATOM 803 C CA . PRO A 1 104 ? 28.104 -14.401 16.138 1.00 66.62 104 PRO A CA 1
ATOM 804 C C . PRO A 1 104 ? 29.183 -15.188 16.904 1.00 66.62 104 PRO A C 1
ATOM 806 O O . PRO A 1 104 ? 29.994 -15.867 16.270 1.00 66.62 104 PRO A O 1
ATOM 809 N N . PRO A 1 105 ? 29.245 -15.060 18.240 1.00 72.69 105 PRO A N 1
ATOM 810 C CA . PRO A 1 105 ? 30.232 -15.775 19.042 1.00 72.69 105 PRO A CA 1
ATOM 811 C C . PRO A 1 105 ? 30.060 -17.292 18.891 1.00 72.69 105 PRO A C 1
ATOM 813 O O . PRO A 1 105 ? 28.928 -17.778 18.832 1.00 72.69 105 PRO A O 1
ATOM 816 N N . SER A 1 106 ? 31.195 -17.994 18.808 1.00 76.25 106 SER A N 1
ATOM 817 C CA . SER A 1 106 ? 31.298 -19.457 18.728 1.00 76.25 106 SER A CA 1
ATOM 818 C C . SER A 1 106 ? 30.808 -20.168 19.983 1.00 76.25 106 SER A C 1
ATOM 820 O O . SER A 1 106 ? 31.028 -19.622 21.089 1.00 76.25 106 SER A O 1
#